Protein AF-A0A3C0Z0Q5-F1 (afdb_monomer_lite)

Structure (mmCIF, N/CA/C/O backbone):
data_AF-A0A3C0Z0Q5-F1
#
_entry.id   AF-A0A3C0Z0Q5-F1
#
loop_
_atom_site.group_PDB
_atom_site.id
_atom_site.type_symbol
_atom_site.label_atom_id
_atom_site.label_alt_id
_atom_site.label_comp_id
_atom_site.label_asym_id
_atom_site.label_entity_id
_atom_site.label_seq_id
_atom_site.pdbx_PDB_ins_code
_atom_site.Cartn_x
_atom_site.Cartn_y
_atom_site.Cartn_z
_atom_site.occupancy
_atom_site.B_iso_or_equiv
_atom_site.auth_seq_id
_atom_site.auth_comp_id
_atom_site.auth_asym_id
_atom_site.auth_atom_id
_atom_site.pdbx_PDB_model_num
ATOM 1 N N . ASP A 1 1 ? -8.008 -8.064 17.152 1.00 94.88 1 ASP A N 1
ATOM 2 C CA . ASP A 1 1 ? -7.237 -6.844 16.844 1.00 94.88 1 ASP A CA 1
ATOM 3 C C . ASP A 1 1 ? -6.004 -7.242 16.059 1.00 94.88 1 ASP A C 1
ATOM 5 O O . ASP A 1 1 ? -5.438 -8.288 16.354 1.00 94.88 1 ASP A O 1
ATOM 9 N N . THR A 1 2 ? -5.650 -6.455 15.052 1.00 97.00 2 THR A N 1
ATOM 10 C CA . THR A 1 2 ? -4.513 -6.697 14.161 1.00 97.00 2 THR A CA 1
ATOM 11 C C . THR A 1 2 ? -4.098 -5.383 13.509 1.00 97.00 2 THR A C 1
ATOM 13 O O . THR A 1 2 ? -4.841 -4.399 13.549 1.00 97.00 2 THR A O 1
ATOM 16 N N . ASP A 1 3 ? -2.930 -5.388 12.884 1.00 98.06 3 ASP A N 1
ATOM 17 C CA . ASP A 1 3 ? -2.443 -4.280 12.077 1.00 98.06 3 ASP A CA 1
ATOM 18 C C . ASP A 1 3 ? -2.657 -4.598 10.590 1.00 98.06 3 ASP A C 1
ATOM 20 O O . ASP A 1 3 ? -2.502 -5.746 10.165 1.00 98.06 3 ASP A O 1
ATOM 24 N N . PHE A 1 4 ? -3.022 -3.581 9.812 1.00 98.19 4 PHE A N 1
ATOM 25 C CA . PHE A 1 4 ? -3.090 -3.628 8.355 1.00 98.19 4 PHE A CA 1
ATOM 26 C C . PHE A 1 4 ? -2.121 -2.595 7.797 1.00 98.19 4 PHE A C 1
ATOM 28 O O . PHE A 1 4 ? -2.139 -1.432 8.202 1.00 98.19 4 PHE A O 1
ATOM 35 N N . THR A 1 5 ? -1.274 -3.023 6.870 1.00 98.38 5 THR A N 1
ATOM 36 C CA . THR A 1 5 ? -0.333 -2.157 6.159 1.00 98.38 5 THR A CA 1
ATOM 37 C C . THR A 1 5 ? -0.740 -2.061 4.702 1.00 98.38 5 THR A C 1
ATOM 39 O O . THR A 1 5 ? -1.261 -3.035 4.167 1.00 98.38 5 THR A O 1
ATOM 42 N N . ALA A 1 6 ? -0.436 -0.939 4.062 1.00 98.31 6 ALA A N 1
ATOM 43 C CA . ALA A 1 6 ? -0.513 -0.806 2.615 1.00 98.31 6 ALA A CA 1
ATOM 44 C C . ALA A 1 6 ? 0.787 -0.186 2.099 1.00 98.31 6 ALA A C 1
ATOM 46 O O . ALA A 1 6 ? 1.352 0.701 2.745 1.00 98.31 6 ALA A O 1
ATOM 47 N N . LYS A 1 7 ? 1.261 -0.648 0.943 1.00 98.44 7 LYS A N 1
ATOM 48 C CA . LYS A 1 7 ? 2.424 -0.092 0.239 1.00 98.44 7 LYS A CA 1
ATOM 49 C C . LYS A 1 7 ? 2.057 0.255 -1.193 1.00 98.44 7 LYS A C 1
ATOM 51 O O . LYS A 1 7 ? 1.458 -0.565 -1.882 1.00 98.44 7 LYS A O 1
ATOM 56 N N . LEU A 1 8 ? 2.466 1.432 -1.659 1.00 98.62 8 LEU A N 1
ATOM 57 C CA . LEU A 1 8 ? 2.420 1.794 -3.072 1.00 98.62 8 LEU A CA 1
ATOM 58 C C . LEU A 1 8 ? 3.787 1.533 -3.700 1.00 98.62 8 LEU A C 1
ATOM 60 O O . LEU A 1 8 ? 4.792 2.121 -3.298 1.00 98.62 8 LEU A O 1
ATOM 64 N N . ILE A 1 9 ? 3.815 0.667 -4.707 1.00 98.75 9 ILE A N 1
ATOM 65 C CA . ILE A 1 9 ? 5.053 0.183 -5.312 1.00 98.75 9 ILE A CA 1
ATOM 66 C C . ILE A 1 9 ? 5.055 0.499 -6.805 1.00 98.75 9 ILE A C 1
ATOM 68 O O . ILE A 1 9 ? 4.089 0.219 -7.521 1.00 98.75 9 ILE A O 1
ATOM 72 N N . ASP A 1 10 ? 6.169 1.062 -7.266 1.00 98.62 10 ASP A N 1
ATOM 73 C CA . ASP A 1 10 ? 6.522 1.132 -8.678 1.00 98.62 10 ASP A CA 1
ATOM 74 C C . ASP A 1 10 ? 7.343 -0.110 -9.041 1.00 98.62 10 ASP A C 1
ATOM 76 O O . ASP A 1 10 ? 8.449 -0.311 -8.540 1.00 98.62 10 ASP A O 1
ATOM 80 N N . VAL A 1 11 ? 6.778 -0.987 -9.867 1.00 98.56 11 VAL A N 1
ATOM 81 C CA . VAL A 1 11 ? 7.437 -2.217 -10.313 1.00 98.56 11 VAL A CA 1
ATOM 82 C C . VAL A 1 11 ? 8.185 -1.922 -11.605 1.00 98.56 11 VAL A C 1
ATOM 84 O O . VAL A 1 11 ? 7.580 -1.821 -12.678 1.00 98.56 11 VAL A O 1
ATOM 87 N N . HIS A 1 12 ? 9.505 -1.811 -11.498 1.00 98.19 12 HIS A N 1
ATOM 88 C CA . HIS A 1 12 ? 10.404 -1.596 -12.621 1.00 98.19 12 HIS A CA 1
ATOM 89 C C . HIS A 1 12 ? 10.580 -2.899 -13.412 1.00 98.19 12 HIS A C 1
ATOM 91 O O . HIS A 1 12 ? 10.782 -3.964 -12.813 1.00 98.19 12 HIS A O 1
ATOM 97 N N . PRO A 1 13 ? 10.571 -2.843 -14.755 1.00 98.25 13 PRO A N 1
ATOM 98 C CA . PRO A 1 13 ? 10.928 -3.993 -15.571 1.00 98.25 13 PRO A CA 1
ATOM 99 C C . PRO A 1 13 ? 12.419 -4.347 -15.404 1.00 98.25 13 PRO A C 1
ATOM 101 O O . PRO A 1 13 ? 13.206 -3.516 -14.945 1.00 98.25 13 PRO A O 1
ATOM 104 N N . PRO A 1 14 ? 12.830 -5.560 -15.811 1.00 98.00 14 PRO A N 1
ATOM 105 C CA . PRO A 1 14 ? 14.237 -5.917 -15.945 1.00 98.00 14 PRO A CA 1
ATOM 106 C C . PRO A 1 14 ? 15.071 -4.881 -16.706 1.00 98.00 14 PRO A C 1
ATOM 108 O O . PRO A 1 14 ? 14.642 -4.365 -17.739 1.00 98.00 14 PRO A O 1
ATOM 111 N N . SER A 1 15 ? 16.280 -4.629 -16.214 1.00 96.06 15 SER A N 1
ATOM 112 C CA . SER A 1 15 ? 17.290 -3.760 -16.824 1.00 96.06 15 SER A CA 1
ATOM 113 C C . SER A 1 15 ? 18.690 -4.370 -16.696 1.00 96.06 15 SER A C 1
ATOM 115 O O . SER A 1 15 ? 18.861 -5.386 -16.021 1.00 96.06 15 SER A O 1
ATOM 117 N N . ASP A 1 16 ? 19.696 -3.755 -17.324 1.00 97.50 16 ASP A N 1
ATOM 118 C CA . ASP A 1 16 ? 21.089 -4.221 -17.242 1.00 97.50 16 ASP A CA 1
ATOM 119 C C . ASP A 1 16 ? 21.607 -4.241 -15.791 1.00 97.50 16 ASP A C 1
ATOM 121 O O . ASP A 1 16 ? 22.273 -5.193 -15.381 1.00 97.50 16 ASP A O 1
ATOM 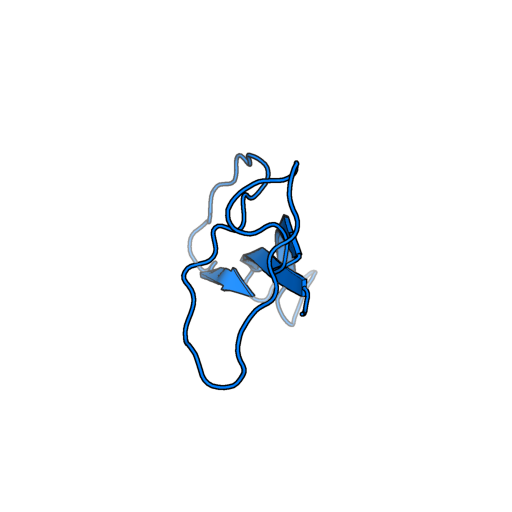125 N N . ASP A 1 17 ? 21.242 -3.228 -14.997 1.00 96.31 17 ASP A N 1
ATOM 126 C CA . ASP A 1 17 ? 21.608 -3.128 -13.578 1.00 96.31 17 ASP A CA 1
ATOM 127 C C . ASP A 1 17 ? 20.729 -4.015 -12.678 1.00 96.31 17 ASP A C 1
ATOM 129 O O . ASP A 1 17 ? 21.183 -4.503 -11.641 1.00 96.31 17 ASP A O 1
ATOM 133 N N . PHE A 1 18 ? 19.473 -4.254 -13.077 1.00 96.62 18 PHE A N 1
ATOM 134 C CA . PHE A 1 18 ? 18.504 -5.072 -12.342 1.00 96.62 18 PHE A CA 1
ATOM 135 C C . PHE A 1 18 ? 17.870 -6.133 -13.254 1.00 96.62 18 PHE A C 1
ATOM 137 O O . PHE A 1 18 ? 16.717 -5.983 -13.669 1.00 96.62 18 PHE A O 1
ATOM 144 N N . PRO A 1 19 ? 18.561 -7.255 -13.541 1.00 97.31 19 PRO A N 1
ATOM 145 C CA . PRO A 1 19 ? 18.085 -8.258 -14.503 1.00 97.31 19 PRO A CA 1
ATOM 146 C C . PRO A 1 19 ? 16.750 -8.930 -14.150 1.00 97.31 19 PRO A C 1
ATOM 148 O O . PRO A 1 19 ? 16.116 -9.530 -15.012 1.00 97.31 19 PRO A O 1
ATOM 151 N N . ASN A 1 20 ? 16.314 -8.839 -12.891 1.00 97.31 20 ASN A N 1
ATOM 152 C CA . ASN A 1 20 ? 15.034 -9.380 -12.423 1.00 97.31 20 ASN A CA 1
ATOM 153 C C . ASN A 1 20 ? 13.944 -8.304 -12.260 1.00 97.31 20 ASN A C 1
ATOM 155 O O . ASN A 1 20 ? 12.850 -8.614 -11.797 1.00 97.31 20 ASN A O 1
ATOM 159 N N . GLY A 1 21 ? 14.230 -7.055 -12.630 1.00 97.38 21 GLY A N 1
ATOM 160 C CA . GLY A 1 21 ? 13.414 -5.897 -12.281 1.00 97.38 21 GLY A CA 1
ATOM 161 C C . GLY A 1 21 ? 13.668 -5.426 -10.851 1.00 97.38 21 GLY A C 1
ATOM 162 O O . GLY A 1 21 ? 14.530 -5.953 -10.141 1.00 97.38 21 GLY A O 1
ATOM 163 N N . PHE A 1 22 ? 12.927 -4.401 -10.443 1.00 97.56 22 PHE A N 1
ATOM 164 C CA . PHE A 1 22 ? 13.064 -3.795 -9.124 1.00 97.56 22 PHE A CA 1
ATOM 165 C C . PHE A 1 22 ? 11.712 -3.302 -8.607 1.00 97.56 22 PHE A C 1
ATOM 167 O O . PHE A 1 22 ? 11.026 -2.533 -9.273 1.00 97.56 22 PHE A O 1
ATOM 174 N N . ASP A 1 23 ? 11.348 -3.727 -7.401 1.00 98.12 23 ASP A N 1
ATOM 175 C CA . ASP A 1 23 ? 10.127 -3.291 -6.729 1.00 98.12 23 ASP A CA 1
ATOM 176 C C . ASP A 1 23 ? 10.445 -2.076 -5.850 1.00 98.12 23 ASP A C 1
ATOM 178 O O . ASP A 1 23 ? 10.890 -2.213 -4.706 1.00 98.12 23 ASP A O 1
ATOM 182 N N . MET A 1 24 ? 10.241 -0.874 -6.384 1.00 97.94 24 MET A N 1
ATOM 183 C CA . MET A 1 24 ? 10.514 0.366 -5.666 1.00 97.94 24 MET A CA 1
ATOM 184 C C . MET A 1 24 ? 9.327 0.738 -4.776 1.00 97.94 24 MET A C 1
ATOM 186 O O . MET A 1 24 ? 8.286 1.177 -5.265 1.00 97.94 24 MET A O 1
ATOM 190 N N . ASN A 1 25 ? 9.483 0.602 -3.456 1.00 98.06 25 ASN A N 1
ATOM 191 C CA . ASN A 1 25 ? 8.511 1.142 -2.503 1.00 98.06 25 ASN A CA 1
ATOM 192 C C . ASN A 1 25 ? 8.527 2.679 -2.560 1.00 98.06 25 ASN A C 1
ATOM 194 O O . ASN A 1 25 ? 9.545 3.293 -2.238 1.00 98.06 25 ASN A O 1
ATOM 198 N N . LEU A 1 26 ? 7.413 3.288 -2.971 1.00 98.25 26 LEU A N 1
ATOM 199 C CA . LEU A 1 26 ? 7.269 4.742 -3.043 1.00 98.25 26 LEU A CA 1
ATOM 200 C C . LEU A 1 26 ? 6.843 5.331 -1.702 1.00 98.25 26 LEU A C 1
ATOM 202 O O . LEU A 1 26 ? 7.400 6.335 -1.260 1.00 98.25 26 LEU A O 1
ATOM 206 N N . CYS A 1 27 ? 5.826 4.735 -1.088 1.00 98.19 27 CYS A N 1
ATOM 207 C CA . CYS A 1 27 ? 5.327 5.107 0.224 1.00 98.19 27 CYS A CA 1
ATOM 208 C C . CYS A 1 27 ? 4.503 3.970 0.826 1.00 98.19 27 CYS A C 1
ATOM 210 O O . CYS A 1 27 ? 3.936 3.128 0.125 1.00 98.19 27 CYS A O 1
ATOM 212 N N . ASP A 1 28 ? 4.420 3.982 2.148 1.00 97.94 28 ASP A N 1
ATOM 213 C CA . ASP A 1 28 ? 3.690 3.003 2.928 1.00 97.94 28 ASP A CA 1
ATOM 214 C C . ASP A 1 28 ? 2.925 3.664 4.072 1.00 97.94 28 ASP A C 1
ATOM 216 O O . ASP A 1 28 ? 3.155 4.824 4.425 1.00 97.94 28 ASP A O 1
ATOM 220 N N . GLY A 1 29 ? 1.965 2.923 4.609 1.00 97.94 29 GLY A N 1
ATOM 221 C CA . GLY A 1 29 ? 1.130 3.341 5.719 1.00 97.94 29 GLY A CA 1
ATOM 222 C C . GLY A 1 29 ? 0.650 2.138 6.512 1.00 97.94 29 GLY A C 1
ATOM 223 O O . GLY A 1 29 ? 0.710 0.988 6.063 1.00 97.94 29 GLY A O 1
ATOM 224 N N . ILE A 1 30 ? 0.176 2.411 7.721 1.00 98.12 30 ILE A N 1
ATOM 225 C CA . ILE A 1 30 ? -0.317 1.397 8.646 1.00 98.12 30 ILE A CA 1
ATOM 226 C C . ILE A 1 30 ? -1.519 1.938 9.409 1.00 98.12 30 ILE A C 1
ATOM 228 O O . ILE A 1 30 ? -1.516 3.076 9.875 1.00 98.12 30 ILE A O 1
ATOM 232 N N . ILE A 1 31 ? -2.529 1.092 9.584 1.00 98.06 31 ILE A N 1
ATOM 233 C CA . ILE A 1 31 ? -3.599 1.308 10.550 1.00 98.06 31 ILE A CA 1
ATOM 234 C C . ILE A 1 31 ? -3.651 0.113 11.491 1.00 98.06 31 ILE A C 1
ATOM 236 O O . ILE A 1 31 ? -3.692 -1.049 11.081 1.00 98.06 31 ILE A O 1
ATOM 240 N N . ARG A 1 32 ? -3.664 0.402 12.787 1.00 98.19 32 ARG A N 1
ATOM 241 C CA . ARG A 1 32 ? -4.000 -0.598 13.792 1.00 98.19 32 ARG A CA 1
ATOM 242 C C . ARG A 1 32 ? -5.516 -0.646 13.920 1.00 98.19 32 ARG A C 1
ATOM 244 O O . ARG A 1 32 ? -6.132 0.363 14.255 1.00 98.19 32 ARG A O 1
ATOM 251 N N . ALA A 1 33 ? -6.118 -1.805 13.673 1.00 97.88 33 ALA A N 1
ATOM 252 C CA . ALA A 1 33 ? -7.550 -1.909 13.405 1.00 97.88 33 ALA A CA 1
ATOM 253 C C . ALA A 1 33 ? -8.451 -1.467 14.573 1.00 97.88 33 ALA A C 1
ATOM 255 O O . ALA A 1 33 ? -9.569 -0.998 14.346 1.00 97.88 33 ALA A O 1
ATOM 256 N N . ARG A 1 34 ? -7.969 -1.531 15.825 1.00 97.88 34 ARG A N 1
ATOM 257 C CA . ARG A 1 34 ? -8.711 -0.960 16.963 1.00 97.88 34 ARG A CA 1
ATOM 258 C C . ARG A 1 34 ? -8.877 0.565 16.928 1.00 97.88 34 ARG A C 1
ATOM 260 O O . ARG A 1 34 ? -9.672 1.080 17.701 1.00 97.88 34 ARG A O 1
ATOM 267 N N . TYR A 1 35 ? -8.126 1.274 16.088 1.00 97.88 35 TYR A N 1
ATOM 268 C CA . TYR A 1 35 ? -8.181 2.731 15.915 1.00 97.88 35 TYR A CA 1
ATOM 269 C C . TYR A 1 35 ? -8.799 3.145 14.572 1.00 97.88 35 TYR A C 1
ATOM 271 O O . TYR A 1 35 ? -8.627 4.278 14.138 1.00 97.88 35 TYR A O 1
ATOM 279 N N . ARG A 1 36 ? -9.505 2.226 13.898 1.00 96.31 36 ARG A N 1
ATOM 280 C CA . ARG A 1 36 ? -10.079 2.441 12.558 1.00 96.31 36 ARG A CA 1
ATOM 281 C C . ARG A 1 36 ? -11.017 3.651 12.452 1.00 96.31 36 ARG A C 1
ATOM 283 O O . ARG A 1 36 ? -11.066 4.268 11.398 1.00 96.31 36 ARG A O 1
ATOM 290 N N . ASP A 1 37 ? -11.730 3.980 13.531 1.00 95.19 37 ASP A N 1
ATOM 291 C CA . ASP A 1 37 ? -12.723 5.065 13.551 1.00 95.19 37 ASP A CA 1
ATOM 292 C C . ASP A 1 37 ? -12.150 6.372 14.125 1.00 95.19 37 ASP A C 1
ATOM 294 O O . ASP A 1 37 ? -12.549 7.471 13.744 1.00 95.19 37 ASP A O 1
ATOM 298 N N . THR A 1 38 ? -11.234 6.266 15.090 1.00 94.75 38 THR A N 1
ATOM 299 C CA . THR A 1 38 ? -10.576 7.400 15.747 1.00 94.75 38 THR A CA 1
ATOM 300 C C . THR A 1 38 ? -9.305 6.943 16.457 1.00 94.75 38 THR A C 1
ATOM 302 O O . THR A 1 38 ? -9.231 5.835 16.990 1.00 94.75 38 THR A O 1
ATOM 305 N N . PHE A 1 39 ? -8.311 7.827 16.524 1.00 94.69 39 PHE A N 1
ATOM 306 C CA . PHE A 1 39 ? -7.080 7.587 17.276 1.00 94.69 39 PHE A CA 1
ATOM 307 C C . PHE A 1 39 ? -7.247 7.767 18.794 1.00 94.69 39 PHE A C 1
ATOM 309 O O . PHE A 1 39 ? -6.436 7.247 19.561 1.00 94.69 39 PHE A O 1
ATOM 316 N N . ASP A 1 40 ? -8.311 8.439 19.245 1.00 97.00 40 ASP A N 1
ATOM 317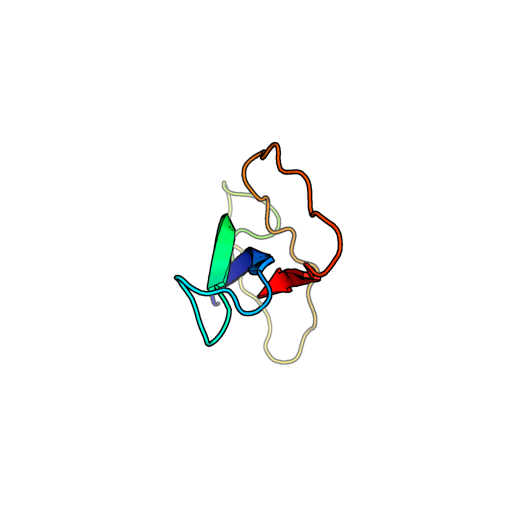 C CA . ASP A 1 40 ? -8.526 8.754 20.665 1.00 97.00 40 ASP A CA 1
ATOM 318 C C . ASP A 1 40 ? -9.212 7.621 21.440 1.00 97.00 40 ASP A C 1
ATOM 320 O O . ASP A 1 40 ? -9.143 7.559 22.670 1.00 97.00 40 ASP A O 1
ATOM 324 N N . LYS A 1 41 ? -9.888 6.708 20.736 1.00 97.00 41 LYS A N 1
ATOM 325 C CA . LYS A 1 41 ? -10.651 5.613 21.339 1.00 97.00 41 LYS A CA 1
ATOM 326 C C . LYS A 1 41 ? -10.355 4.299 20.633 1.00 97.00 41 LYS A C 1
ATOM 328 O O . LYS A 1 41 ? -10.435 4.201 19.418 1.00 97.00 41 LYS A O 1
ATOM 333 N N . GLN A 1 42 ? -10.085 3.271 21.433 1.00 97.50 42 GLN A N 1
ATOM 334 C CA . GLN A 1 42 ? -9.975 1.902 20.943 1.00 97.50 42 GLN A CA 1
ATOM 335 C C . GLN A 1 42 ? -11.358 1.255 20.841 1.00 97.50 42 GLN A C 1
ATOM 337 O O . GLN A 1 42 ? -12.148 1.341 21.784 1.00 97.50 42 GLN A O 1
ATOM 342 N N . ASP A 1 43 ? -11.606 0.544 19.746 1.00 96.75 43 ASP A N 1
ATOM 343 C CA . ASP A 1 43 ? -12.762 -0.333 19.587 1.00 96.75 43 ASP A CA 1
ATOM 344 C C . ASP A 1 43 ? -12.359 -1.673 18.963 1.00 96.75 43 ASP A C 1
ATOM 346 O O . ASP A 1 43 ? -11.692 -1.716 17.933 1.00 96.75 43 ASP A O 1
ATOM 350 N N . LEU A 1 44 ? -12.726 -2.789 19.589 1.00 96.94 44 LEU A N 1
ATOM 351 C CA . LEU A 1 44 ? -12.275 -4.111 19.147 1.00 96.94 44 LEU A CA 1
ATOM 352 C C . LEU A 1 44 ? -13.109 -4.615 17.966 1.00 96.94 44 LEU A C 1
ATOM 354 O O . LEU A 1 44 ? -14.300 -4.355 17.878 1.00 96.94 44 LEU A O 1
ATOM 358 N N . MET A 1 45 ? -12.469 -5.377 17.080 1.00 96.50 45 MET A N 1
ATOM 359 C CA . MET A 1 45 ? -13.155 -6.053 15.975 1.00 96.50 45 MET A CA 1
ATOM 360 C C . MET A 1 45 ? -13.805 -7.357 16.441 1.00 96.50 45 MET A C 1
ATOM 362 O O . MET A 1 45 ? -13.215 -8.089 17.246 1.00 96.50 45 MET A O 1
ATOM 366 N N . THR A 1 46 ? -14.951 -7.688 15.852 1.00 97.56 46 THR A N 1
ATOM 367 C CA . THR A 1 46 ? -15.583 -9.008 15.967 1.00 97.56 46 THR A CA 1
ATOM 368 C C . THR A 1 46 ? -14.964 -9.982 14.954 1.00 97.56 46 THR A C 1
ATOM 370 O O . THR A 1 46 ? -14.772 -9.608 13.796 1.00 97.56 46 THR A O 1
ATOM 373 N N . PRO A 1 47 ? -14.643 -11.232 15.342 1.00 96.75 47 PRO A N 1
ATOM 374 C CA . PRO A 1 47 ? -14.274 -12.274 14.384 1.00 96.75 47 PRO A CA 1
ATOM 375 C C . PRO A 1 47 ? -15.340 -12.468 13.295 1.00 96.75 47 PRO A C 1
ATOM 377 O O . PRO A 1 47 ? -16.529 -12.336 13.569 1.00 96.75 47 PRO A O 1
ATOM 380 N N . ASP A 1 48 ? -14.896 -12.794 12.079 1.00 96.81 48 ASP A N 1
ATOM 381 C CA . ASP A 1 48 ? -15.730 -13.079 10.895 1.00 96.81 48 ASP A CA 1
ATOM 382 C C . ASP A 1 48 ? -16.592 -11.914 10.365 1.00 96.81 48 ASP A C 1
ATOM 384 O O . ASP A 1 48 ? -17.350 -12.081 9.409 1.00 96.81 48 ASP A O 1
ATOM 388 N N . GLU A 1 49 ? -16.441 -10.714 10.924 1.00 97.44 49 GLU A N 1
ATOM 389 C CA . GLU A 1 49 ? -17.081 -9.496 10.434 1.00 97.44 49 GLU A CA 1
ATOM 390 C C . GLU A 1 49 ? -16.126 -8.698 9.528 1.00 97.44 49 GLU A C 1
ATOM 392 O O . GLU A 1 49 ? -14.935 -8.550 9.813 1.00 97.44 49 GLU A O 1
ATOM 397 N N . VAL A 1 50 ? -16.650 -8.194 8.407 1.00 97.25 50 VAL A N 1
ATOM 398 C CA . VAL A 1 50 ? -15.892 -7.380 7.447 1.00 97.25 50 VAL A CA 1
ATOM 399 C C . VAL A 1 50 ? -16.003 -5.911 7.836 1.00 97.25 50 VAL A C 1
ATOM 401 O O . VAL A 1 50 ? -17.105 -5.395 7.999 1.00 97.25 50 VAL A O 1
ATOM 404 N N . TYR A 1 51 ? -14.858 -5.235 7.923 1.00 97.19 51 TYR A N 1
ATOM 405 C CA . TYR A 1 51 ? -14.764 -3.815 8.256 1.00 97.19 51 TYR A CA 1
ATOM 406 C C . TYR A 1 51 ? -14.119 -3.039 7.108 1.00 97.19 51 TYR A C 1
ATOM 408 O O . TYR A 1 51 ? -13.178 -3.520 6.476 1.00 97.19 51 TYR A O 1
ATOM 416 N N . GLU A 1 52 ? -14.595 -1.818 6.876 1.00 96.62 52 GLU A N 1
ATOM 417 C CA . GLU A 1 52 ? -13.893 -0.840 6.046 1.00 96.62 52 GLU A CA 1
ATOM 418 C C . GLU A 1 52 ? -12.753 -0.216 6.858 1.00 96.62 52 GLU A C 1
ATOM 420 O O . GLU A 1 52 ? -12.944 0.190 8.004 1.00 96.62 52 GLU A O 1
ATOM 425 N N . LEU A 1 53 ? -11.559 -0.158 6.269 1.00 97.00 53 LEU A N 1
ATOM 426 C CA . LEU A 1 53 ? -10.376 0.444 6.874 1.00 97.00 53 LEU A CA 1
ATOM 427 C C . LEU A 1 53 ? -9.773 1.443 5.891 1.00 97.00 53 LEU A C 1
ATOM 429 O O . LEU A 1 53 ? -9.544 1.111 4.730 1.00 97.00 53 LEU A O 1
ATOM 433 N N . THR A 1 54 ? -9.461 2.644 6.375 1.00 96.88 54 THR A N 1
ATOM 434 C CA . THR A 1 54 ? -8.665 3.615 5.616 1.00 96.88 54 THR A CA 1
ATOM 435 C C . THR A 1 54 ? -7.212 3.528 6.066 1.00 96.88 54 THR A C 1
ATOM 437 O O . THR A 1 54 ? -6.908 3.782 7.231 1.00 96.88 54 THR A O 1
ATOM 440 N N . VAL A 1 55 ? -6.312 3.178 5.144 1.00 97.56 55 VAL A N 1
ATOM 441 C CA . VAL A 1 55 ? -4.860 3.277 5.353 1.00 97.56 55 VAL A CA 1
ATOM 442 C C . VAL A 1 55 ? -4.372 4.527 4.637 1.00 97.56 55 VAL A C 1
ATOM 444 O O . VAL A 1 55 ? -4.282 4.551 3.410 1.00 97.56 55 VAL A O 1
ATOM 447 N N . GLU A 1 56 ? -4.092 5.584 5.395 1.00 96.06 56 GLU A N 1
ATOM 448 C CA . GLU A 1 56 ? -3.514 6.802 4.834 1.00 96.06 56 GLU A CA 1
ATOM 449 C C . GLU A 1 56 ? -2.041 6.559 4.474 1.00 96.06 56 GLU A C 1
ATOM 451 O O . GLU A 1 56 ? -1.249 6.119 5.310 1.00 96.06 56 GLU A O 1
ATOM 456 N N . LEU A 1 57 ? -1.687 6.825 3.215 1.00 97.31 57 LEU A N 1
ATOM 457 C CA . LEU A 1 57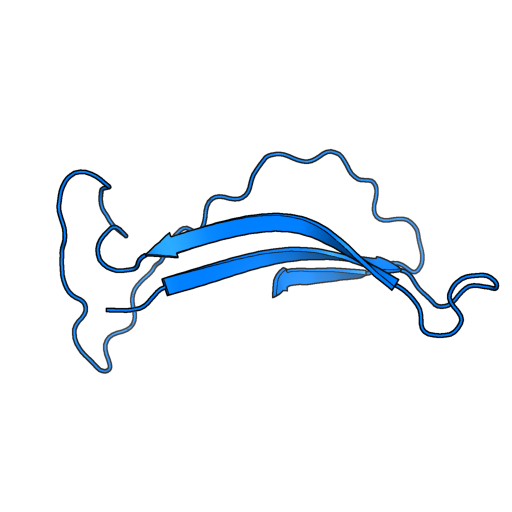 ? -0.309 6.786 2.731 1.00 97.31 57 LEU A CA 1
ATOM 458 C C . LEU A 1 57 ? 0.270 8.198 2.693 1.00 97.31 57 LEU A C 1
ATOM 460 O O . LEU A 1 57 ? -0.433 9.166 2.395 1.00 97.31 57 LEU A O 1
ATOM 464 N N . TYR A 1 58 ? 1.578 8.311 2.915 1.00 93.81 58 TYR A N 1
ATOM 465 C CA . TYR A 1 58 ? 2.272 9.585 2.760 1.00 93.81 58 TYR A CA 1
ATOM 466 C C . TYR A 1 58 ? 2.237 10.083 1.303 1.00 93.81 58 TYR A C 1
ATOM 468 O O . TYR A 1 58 ? 2.280 9.276 0.366 1.00 93.81 58 TYR A O 1
ATOM 476 N N . PRO A 1 59 ? 2.188 11.412 1.085 1.00 96.38 59 PRO A N 1
ATOM 477 C CA . PRO A 1 59 ? 2.189 11.984 -0.256 1.00 9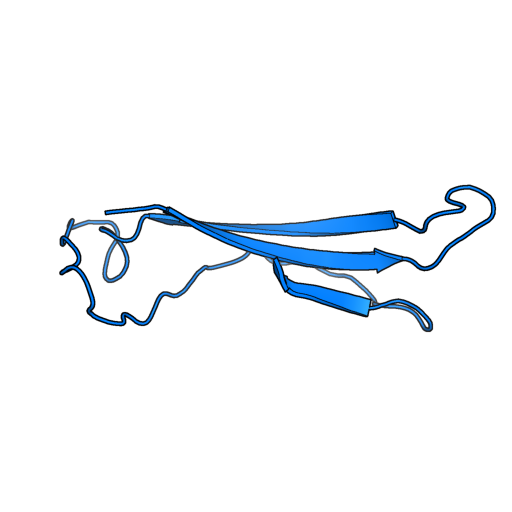6.38 59 PRO A CA 1
ATOM 478 C C . PRO A 1 59 ? 3.478 11.629 -1.007 1.00 96.38 59 PRO A C 1
ATOM 480 O O . PRO A 1 59 ? 4.568 11.635 -0.439 1.00 96.38 59 PRO A O 1
ATOM 483 N N . THR A 1 60 ? 3.355 11.374 -2.310 1.00 97.19 60 THR A N 1
ATOM 484 C CA . THR A 1 60 ? 4.485 11.096 -3.204 1.00 97.19 60 THR A CA 1
ATOM 485 C C . THR A 1 60 ? 4.32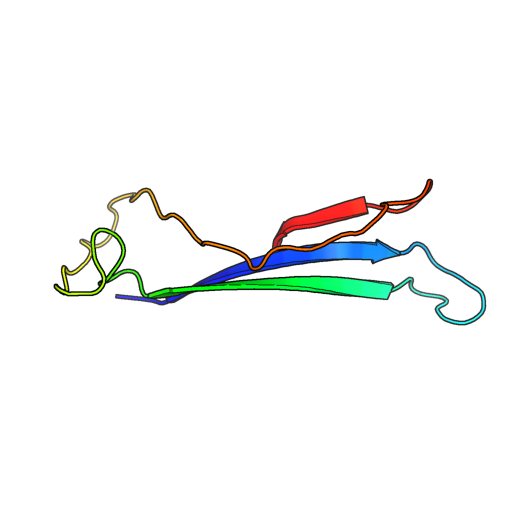4 11.830 -4.535 1.00 97.19 60 THR A C 1
ATOM 487 O O . THR A 1 60 ? 3.234 12.277 -4.892 1.00 97.19 60 THR A O 1
ATOM 490 N N . SER A 1 61 ? 5.423 11.966 -5.272 1.00 97.81 61 SER A N 1
ATOM 491 C CA . SER A 1 61 ? 5.465 12.527 -6.621 1.00 97.81 61 SER A CA 1
ATOM 492 C C . SER A 1 61 ? 6.340 11.623 -7.484 1.00 97.81 61 SER A C 1
ATOM 494 O O . SER A 1 61 ? 7.558 11.782 -7.508 1.00 97.81 61 SER A O 1
ATOM 496 N N . ASN A 1 62 ? 5.715 10.677 -8.185 1.00 97.75 62 ASN A N 1
ATOM 497 C CA . ASN A 1 62 ? 6.389 9.717 -9.057 1.00 97.75 62 ASN A CA 1
ATOM 498 C C . ASN A 1 62 ? 5.708 9.657 -10.431 1.00 97.75 62 ASN A C 1
ATOM 500 O O . ASN A 1 62 ? 4.486 9.784 -10.527 1.00 97.75 62 ASN A O 1
ATOM 504 N N . ILE A 1 63 ? 6.490 9.433 -11.489 1.00 98.12 63 ILE A N 1
ATOM 505 C CA . ILE A 1 63 ? 5.971 9.140 -12.830 1.00 98.12 63 ILE A CA 1
ATOM 506 C C . ILE A 1 63 ? 6.219 7.662 -13.104 1.00 98.12 63 ILE A C 1
ATOM 508 O O . ILE A 1 63 ? 7.361 7.247 -13.276 1.00 98.12 63 ILE A O 1
ATOM 512 N N . PHE A 1 64 ? 5.144 6.888 -13.220 1.00 98.25 64 PHE A N 1
ATOM 513 C CA . PHE A 1 64 ? 5.222 5.505 -13.679 1.00 98.25 64 PHE A CA 1
ATOM 514 C C . PHE A 1 64 ? 5.480 5.504 -15.188 1.00 98.25 64 PHE A C 1
ATOM 516 O O . PHE A 1 64 ? 4.600 5.852 -15.981 1.00 98.25 64 PHE A O 1
ATOM 523 N N . THR A 1 65 ? 6.709 5.186 -15.592 1.00 97.25 65 THR A N 1
ATOM 524 C CA . THR A 1 65 ? 7.102 5.225 -17.007 1.00 97.25 65 THR A CA 1
ATOM 525 C C . THR A 1 65 ? 6.591 4.003 -17.779 1.00 97.25 65 THR A C 1
ATOM 527 O O . THR A 1 65 ? 6.109 3.026 -17.204 1.00 97.25 65 THR A O 1
ATOM 530 N N . ALA A 1 66 ? 6.647 4.044 -19.113 1.00 97.62 66 ALA A N 1
ATOM 531 C CA . ALA A 1 66 ? 6.191 2.925 -19.932 1.00 97.62 66 ALA A CA 1
ATOM 532 C C . ALA A 1 66 ? 6.964 1.634 -19.596 1.00 97.62 66 ALA A C 1
ATOM 534 O O . ALA A 1 66 ? 8.188 1.633 -19.516 1.00 97.62 66 ALA A O 1
ATOM 535 N N . GLY A 1 67 ? 6.237 0.528 -19.425 1.00 96.81 67 GLY A N 1
ATOM 536 C CA . GLY A 1 67 ? 6.804 -0.766 -19.030 1.00 96.81 67 GLY A CA 1
ATOM 537 C C . GLY A 1 67 ? 6.795 -1.026 -17.521 1.00 96.81 67 GLY A C 1
ATOM 538 O O . GLY A 1 67 ? 6.888 -2.186 -17.123 1.00 96.81 67 GLY A O 1
ATOM 539 N N . HIS A 1 68 ? 6.607 0.008 -16.697 1.00 98.50 68 HIS A N 1
ATOM 540 C CA . HIS A 1 68 ? 6.406 -0.143 -15.258 1.00 98.50 68 HIS A CA 1
ATOM 541 C C . HIS A 1 68 ? 4.985 -0.615 -14.922 1.00 98.50 68 HIS A C 1
ATOM 543 O O . HIS A 1 68 ? 4.075 -0.578 -15.760 1.00 98.50 68 HIS A O 1
ATOM 549 N N . ARG A 1 69 ? 4.776 -1.048 -13.672 1.00 98.50 69 ARG A N 1
ATOM 550 C CA . ARG A 1 69 ? 3.446 -1.370 -13.130 1.00 98.50 69 ARG A CA 1
ATOM 551 C C . ARG A 1 69 ? 3.232 -0.698 -11.782 1.00 98.50 69 ARG A C 1
ATOM 553 O O . ARG A 1 69 ? 4.143 -0.624 -10.969 1.00 98.50 69 ARG A O 1
ATOM 560 N N . ILE A 1 70 ? 1.991 -0.294 -11.536 1.00 98.44 70 ILE A N 1
ATOM 561 C CA . ILE A 1 70 ? 1.535 0.153 -10.220 1.00 98.44 70 ILE A CA 1
ATOM 562 C C . ILE A 1 70 ? 1.092 -1.088 -9.443 1.00 98.44 70 ILE A C 1
ATOM 564 O O . ILE A 1 70 ? 0.235 -1.834 -9.928 1.00 98.44 70 ILE A O 1
ATOM 568 N N . ARG A 1 71 ? 1.664 -1.317 -8.259 1.00 98.56 71 ARG A N 1
ATOM 569 C CA . ARG A 1 71 ? 1.283 -2.416 -7.362 1.00 98.56 71 ARG A CA 1
ATOM 570 C C . ARG A 1 71 ? 0.909 -1.883 -5.981 1.00 98.56 71 ARG A C 1
ATOM 572 O O . ARG A 1 71 ? 1.490 -0.905 -5.513 1.00 98.56 71 ARG A O 1
ATOM 579 N N . VAL A 1 72 ? -0.063 -2.545 -5.359 1.00 97.94 72 VAL A N 1
ATOM 580 C CA . VAL A 1 72 ? -0.432 -2.358 -3.955 1.00 97.94 72 VAL A CA 1
ATOM 581 C C . VAL A 1 72 ? -0.188 -3.679 -3.236 1.00 97.94 72 VAL A C 1
ATOM 583 O O . VAL A 1 72 ? -0.721 -4.699 -3.678 1.00 97.94 72 VAL A O 1
ATOM 586 N N . ASP A 1 73 ? 0.615 -3.631 -2.173 1.00 96.69 73 ASP A N 1
ATOM 587 C CA . ASP A 1 73 ? 0.870 -4.750 -1.251 1.00 96.69 73 ASP A CA 1
ATOM 588 C C . ASP A 1 73 ? 0.232 -4.484 0.115 1.00 96.69 73 ASP A C 1
ATOM 590 O O . ASP A 1 73 ? 0.263 -3.306 0.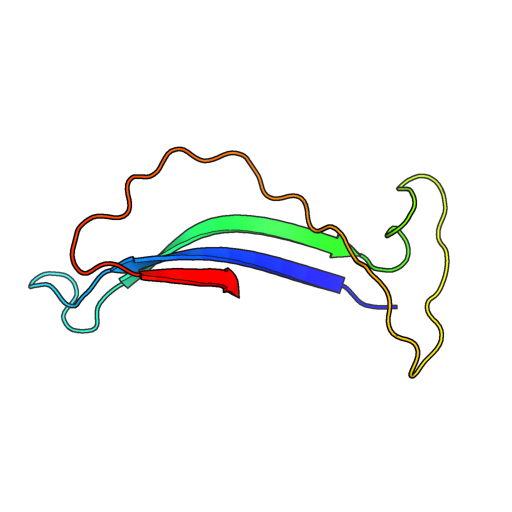554 1.00 96.69 73 ASP A O 1
#

Sequence (73 aa):
DTDFTAKLIDVHPPSDDFPNGFDMNLCDGIIRARYRDTFDKQDLMTPDEVYELTVELYPTSNIFTAGHRIRVD

pLDDT: mean 97.39, std 1.01, range [93.81, 98.75]

Secondary structure (DSSP, 8-state):
--EEEEEEEEEEPP-SS-TT-EEEEEEEEEEEGGGSS-SSS--PPPTT-------PPPP------TT-EEEE-

Radius of gyration: 16.59 Å; chains: 1; bounding box: 39×26×41 Å

Foldseek 3Di:
DAKDKKWKWKWAPADPVRNRTDTHTFKMFMDDVLQQPHPVGGDDDDPPDDDDGDTDIDDGDDDNDPPIDIDMD